Protein AF-U3LPI2-F1 (afdb_monomer)

Foldseek 3Di:
DPPCCCLPLVSLLVVLLVLLQPDALVCLVVSLVVSLVVLVVCCVVVSDDPVSSVVSNVSSVVSNVVSNVVNVD

pLDDT: mean 89.77, std 14.0, range [34.78, 97.5]

Sequence (73 aa):
MSINNARTIEGLREMIVTKASETTLADSQYDYGHVNGWLGALYWANEIDRTVMEELKNEAKAAFEQAVAALNK

Solvent-accessible surface area (backbone atoms only — not comparable to full-atom values): 4166 Å² total; per-residue (Å²): 132,84,74,81,45,66,82,41,73,67,30,44,50,53,49,43,52,50,53,28,70,71,49,46,83,88,42,38,68,57,55,54,48,51,51,51,52,50,47,50,50,37,36,76,69,67,75,41,53,71,66,58,40,53,52,52,48,53,53,42,51,54,43,40,53,51,37,50,59,61,73,75,109

Structure (mmCIF, N/CA/C/O backbone):
data_AF-U3LPI2-F1
#
_entry.id   AF-U3LPI2-F1
#
loop_
_atom_site.group_PDB
_atom_site.id
_atom_site.type_symbol
_atom_site.label_atom_id
_atom_site.label_alt_id
_atom_site.label_comp_id
_atom_site.label_asym_id
_atom_site.label_entity_id
_atom_site.label_seq_id
_atom_site.pdbx_PDB_ins_code
_atom_site.Cartn_x
_atom_site.Cartn_y
_atom_site.Cartn_z
_atom_site.occupancy
_atom_site.B_iso_or_equiv
_atom_site.auth_seq_id
_atom_site.auth_comp_id
_atom_site.auth_asym_id
_atom_site.auth_atom_id
_atom_site.pdbx_PDB_model_num
ATOM 1 N N . MET A 1 1 ? -15.480 -0.518 -21.959 1.00 34.78 1 MET A N 1
ATOM 2 C CA . MET A 1 1 ? -14.465 -1.407 -21.355 1.00 34.78 1 MET A CA 1
ATOM 3 C C . MET A 1 1 ? -13.635 -0.554 -20.423 1.00 34.78 1 MET A C 1
ATOM 5 O O . MET A 1 1 ? -13.012 0.376 -20.913 1.00 34.78 1 MET A O 1
ATOM 9 N N . SER A 1 2 ? -13.687 -0.799 -19.113 1.00 37.91 2 SER A N 1
ATOM 10 C CA . SER A 1 2 ? -12.721 -0.180 -18.203 1.00 37.91 2 SER A CA 1
ATOM 11 C C . SER A 1 2 ? -11.385 -0.867 -18.461 1.00 37.91 2 SER A C 1
ATOM 13 O O . SER A 1 2 ? -11.256 -2.072 -18.238 1.00 37.91 2 SER A O 1
ATOM 15 N N . ILE A 1 3 ? -10.442 -0.143 -19.060 1.00 43.75 3 ILE A N 1
ATOM 16 C CA . ILE A 1 3 ? -9.047 -0.571 -19.104 1.00 43.75 3 ILE A CA 1
ATOM 17 C C . ILE A 1 3 ? -8.643 -0.668 -17.638 1.00 43.75 3 ILE A C 1
ATOM 19 O O . ILE A 1 3 ? -8.775 0.302 -16.900 1.00 43.75 3 ILE A O 1
ATOM 23 N N . ASN A 1 4 ? -8.258 -1.859 -17.192 1.00 47.06 4 ASN A N 1
ATOM 24 C CA . ASN A 1 4 ? -7.802 -2.062 -15.828 1.00 47.06 4 ASN A CA 1
ATOM 25 C C . ASN A 1 4 ? -6.503 -1.251 -15.659 1.00 47.06 4 ASN A C 1
ATOM 27 O O . ASN A 1 4 ? -5.424 -1.720 -16.018 1.00 47.06 4 ASN A O 1
ATOM 31 N N . ASN A 1 5 ? -6.631 -0.001 -15.200 1.00 54.12 5 ASN A N 1
ATOM 32 C CA . ASN A 1 5 ? -5.556 0.989 -15.083 1.00 54.12 5 ASN A CA 1
ATOM 33 C C . ASN A 1 5 ? -4.525 0.620 -14.009 1.00 54.12 5 ASN A C 1
ATOM 35 O O . ASN A 1 5 ? -3.556 1.342 -13.834 1.00 54.12 5 ASN A O 1
ATOM 39 N N . ALA A 1 6 ? -4.669 -0.524 -13.334 1.00 58.06 6 ALA A N 1
ATOM 40 C CA . ALA A 1 6 ? -3.794 -1.004 -12.266 1.00 58.06 6 ALA A CA 1
ATOM 41 C C . ALA A 1 6 ? -2.30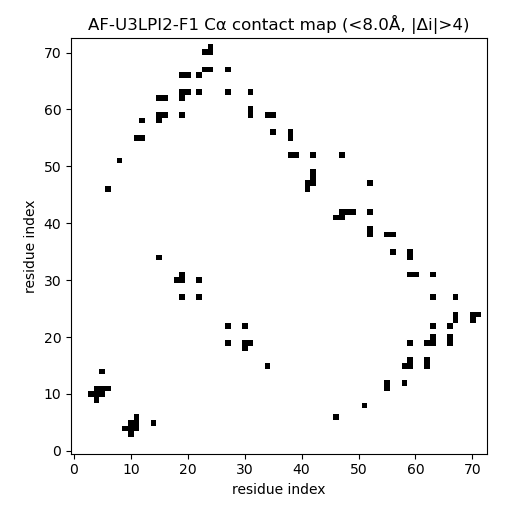3 -1.161 -12.644 1.00 58.06 6 ALA A C 1
ATOM 43 O O . ALA A 1 6 ? -1.510 -1.540 -11.793 1.00 58.06 6 ALA A O 1
ATOM 44 N N . ARG A 1 7 ? -1.902 -0.914 -13.900 1.00 68.31 7 ARG A N 1
ATOM 45 C CA . ARG A 1 7 ? -0.490 -0.866 -14.322 1.00 68.31 7 ARG A CA 1
ATOM 46 C C . ARG A 1 7 ? 0.057 0.546 -14.550 1.00 68.31 7 ARG A C 1
ATOM 48 O O . ARG A 1 7 ? 1.240 0.684 -14.832 1.00 68.31 7 ARG A O 1
ATOM 55 N N . THR A 1 8 ? -0.762 1.591 -14.453 1.00 87.38 8 THR A N 1
ATOM 56 C CA . THR A 1 8 ? -0.273 2.976 -14.424 1.00 87.38 8 THR A CA 1
ATOM 57 C C . THR A 1 8 ? -0.067 3.407 -12.979 1.00 87.38 8 THR A C 1
ATOM 59 O O . THR A 1 8 ? -0.773 2.935 -12.093 1.00 87.38 8 THR A O 1
ATOM 62 N N . ILE A 1 9 ? 0.857 4.340 -12.730 1.00 89.25 9 ILE A N 1
ATOM 63 C CA . ILE A 1 9 ? 1.087 4.883 -11.379 1.00 89.25 9 ILE A CA 1
ATOM 64 C C . ILE A 1 9 ? -0.223 5.415 -10.777 1.00 89.25 9 ILE A C 1
ATOM 66 O O . ILE A 1 9 ? -0.512 5.156 -9.614 1.00 89.25 9 ILE A O 1
ATOM 70 N N . GLU A 1 10 ? -1.055 6.096 -11.570 1.00 90.75 10 GLU A N 1
ATOM 71 C CA . GLU A 1 10 ? -2.369 6.573 -11.123 1.00 90.75 10 GLU A CA 1
ATOM 72 C C . GLU A 1 10 ? -3.309 5.430 -10.726 1.00 90.75 10 GLU A C 1
ATOM 74 O O . GLU A 1 10 ? -3.922 5.495 -9.665 1.00 90.75 10 GLU A O 1
ATOM 79 N N . GLY A 1 11 ? -3.373 4.342 -11.499 1.00 90.50 11 GLY A N 1
ATOM 80 C CA . GLY A 1 11 ? -4.194 3.193 -11.117 1.00 90.50 11 GLY A CA 1
ATOM 81 C C . GLY A 1 11 ? -3.657 2.446 -9.893 1.00 90.50 11 GLY A C 1
ATOM 82 O O . GLY A 1 11 ? -4.447 1.914 -9.114 1.00 90.50 11 GLY A O 1
ATOM 83 N N . LEU A 1 12 ? -2.335 2.447 -9.666 1.00 92.62 12 LEU A N 1
ATOM 84 C CA . LEU A 1 12 ? -1.750 1.950 -8.414 1.00 92.62 12 LEU A CA 1
ATOM 85 C C . LEU A 1 12 ? -2.244 2.787 -7.222 1.00 92.62 12 LEU A C 1
ATOM 87 O O . LEU A 1 12 ? -2.657 2.220 -6.210 1.00 92.62 12 LEU A O 1
ATOM 91 N N . ARG A 1 13 ? -2.266 4.122 -7.356 1.00 94.88 13 ARG A N 1
ATOM 92 C CA . ARG A 1 13 ? -2.788 5.040 -6.327 1.00 94.88 13 ARG A CA 1
ATOM 93 C C . ARG A 1 13 ? -4.271 4.825 -6.053 1.00 94.88 13 ARG A C 1
ATOM 95 O O . ARG A 1 13 ? -4.664 4.700 -4.895 1.00 94.88 13 ARG A O 1
ATOM 102 N N . GLU A 1 14 ? -5.092 4.732 -7.096 1.00 93.12 14 GLU A N 1
ATOM 103 C CA . GLU A 1 14 ? -6.527 4.454 -6.956 1.00 93.12 14 GLU A CA 1
ATOM 104 C C . GLU A 1 14 ? -6.773 3.139 -6.211 1.00 93.12 14 GLU A C 1
ATOM 106 O O . GLU A 1 14 ? -7.632 3.062 -5.328 1.00 93.12 14 GLU A O 1
ATOM 111 N N . MET A 1 15 ? -5.987 2.105 -6.516 1.00 91.94 15 MET A N 1
ATOM 112 C CA . MET A 1 15 ? -6.119 0.809 -5.864 1.00 91.94 15 MET A CA 1
ATOM 113 C C . MET A 1 15 ? -5.686 0.852 -4.390 1.00 91.94 15 MET A C 1
ATOM 115 O O . MET A 1 15 ? -6.348 0.241 -3.552 1.00 91.94 15 MET A O 1
ATOM 119 N N . ILE A 1 16 ? -4.627 1.598 -4.054 1.00 95.25 16 ILE A N 1
ATOM 120 C CA . ILE A 1 16 ? -4.225 1.861 -2.663 1.00 95.25 16 ILE A CA 1
ATOM 121 C C . ILE A 1 16 ? -5.377 2.509 -1.890 1.00 95.25 16 ILE A C 1
ATOM 123 O O . ILE A 1 16 ? -5.752 2.015 -0.827 1.00 95.25 16 ILE A O 1
ATOM 127 N N . VAL A 1 17 ? -5.960 3.582 -2.434 1.00 94.25 17 VAL A N 1
ATOM 128 C CA . VAL A 1 17 ? -7.079 4.300 -1.803 1.00 94.25 17 VAL A CA 1
ATOM 129 C C . VAL A 1 17 ? -8.284 3.381 -1.629 1.00 94.25 17 VAL A C 1
ATOM 131 O O . VAL A 1 17 ? -8.867 3.337 -0.548 1.00 94.25 17 VAL A O 1
ATOM 134 N N . THR A 1 18 ? -8.619 2.604 -2.659 1.00 93.81 18 THR A N 1
ATOM 135 C CA . THR A 1 18 ? -9.723 1.636 -2.616 1.00 93.81 18 THR A CA 1
ATOM 136 C C . THR A 1 18 ? -9.499 0.621 -1.497 1.00 93.81 18 THR A C 1
ATOM 138 O O . THR A 1 18 ? -10.352 0.481 -0.624 1.00 93.81 1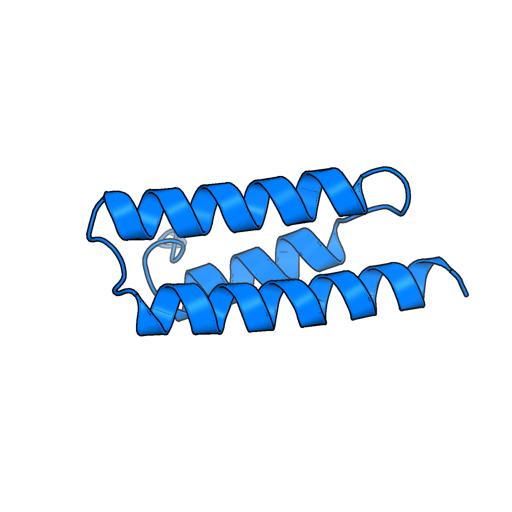8 THR A O 1
ATOM 141 N N . LYS A 1 19 ? -8.318 -0.010 -1.441 1.00 94.06 19 LYS A N 1
ATOM 142 C CA . LYS A 1 19 ? -7.984 -0.993 -0.401 1.00 94.06 19 LYS A CA 1
ATOM 143 C C . LYS A 1 19 ? -8.005 -0.403 1.003 1.00 94.06 19 LYS A C 1
ATOM 145 O O . LYS A 1 19 ? -8.569 -1.015 1.901 1.00 94.06 19 LYS A O 1
ATOM 150 N N . ALA A 1 20 ? -7.455 0.793 1.187 1.00 94.75 20 ALA A N 1
ATOM 151 C CA . ALA A 1 20 ? -7.521 1.480 2.470 1.00 94.75 20 ALA A CA 1
ATOM 152 C C . ALA A 1 20 ? -8.968 1.828 2.863 1.00 94.75 20 ALA A C 1
ATOM 154 O O . ALA A 1 20 ? -9.310 1.752 4.035 1.00 94.75 20 ALA A O 1
ATOM 155 N N . SER A 1 21 ? -9.833 2.181 1.907 1.00 93.81 21 SER A N 1
ATOM 156 C CA . SER A 1 21 ? -11.237 2.514 2.185 1.00 93.81 21 SER A CA 1
ATOM 157 C C . SER A 1 21 ? -12.111 1.301 2.526 1.00 93.81 21 SER A C 1
ATOM 159 O O . SER A 1 21 ? -13.075 1.434 3.276 1.00 93.81 21 SER A O 1
ATOM 161 N N . GLU A 1 22 ? -11.771 0.127 1.990 1.00 93.62 22 GLU A N 1
ATOM 162 C CA . GLU A 1 22 ? -12.484 -1.137 2.215 1.00 93.62 22 GLU A CA 1
ATOM 163 C C . GLU A 1 22 ? -11.984 -1.886 3.460 1.00 93.62 22 GLU A C 1
ATOM 165 O O . GLU A 1 22 ? -12.598 -2.870 3.874 1.00 93.62 22 GLU A O 1
ATOM 170 N N . THR A 1 23 ? -10.877 -1.432 4.055 1.00 94.69 23 THR A N 1
ATOM 171 C CA . THR A 1 23 ? -10.255 -2.091 5.203 1.00 94.69 23 THR A CA 1
ATOM 172 C C . THR A 1 23 ? -11.158 -2.054 6.434 1.00 94.69 23 THR A C 1
ATOM 174 O O . THR A 1 23 ? -11.906 -1.105 6.672 1.00 94.69 23 THR A O 1
ATOM 177 N N . THR A 1 24 ? -11.011 -3.055 7.296 1.00 94.38 24 THR A N 1
ATOM 178 C CA . THR A 1 24 ? -11.560 -3.031 8.658 1.00 94.38 24 THR A CA 1
ATOM 179 C C . THR A 1 24 ? -10.441 -2.870 9.688 1.00 94.38 24 THR A C 1
ATOM 181 O O . THR A 1 24 ? -9.259 -2.970 9.352 1.00 94.38 24 THR A O 1
ATOM 184 N N . LEU A 1 25 ? -10.782 -2.654 10.966 1.00 91.31 25 LEU A N 1
ATOM 185 C CA . LEU A 1 25 ? -9.778 -2.651 12.040 1.00 91.31 25 LEU A CA 1
ATOM 186 C C . LEU A 1 25 ? -9.045 -3.994 12.137 1.00 91.31 25 LEU A C 1
ATOM 188 O O . LEU A 1 25 ? -7.827 -4.004 12.306 1.00 91.31 25 LEU A O 1
ATOM 192 N N . ALA A 1 26 ? -9.776 -5.103 11.996 1.00 93.31 26 ALA A N 1
ATOM 193 C CA . ALA A 1 26 ? -9.217 -6.450 12.063 1.00 93.31 26 ALA A CA 1
ATOM 194 C C . ALA A 1 26 ? -8.291 -6.754 10.874 1.00 93.31 26 ALA A C 1
ATOM 196 O O . ALA A 1 26 ? -7.267 -7.411 11.052 1.00 93.31 26 ALA A O 1
ATOM 197 N N . ASP A 1 27 ? -8.624 -6.233 9.692 1.00 93.75 27 ASP A N 1
ATOM 198 C CA . ASP A 1 27 ? -7.930 -6.567 8.444 1.00 93.75 27 ASP A CA 1
ATOM 199 C C . ASP A 1 27 ? -6.827 -5.562 8.069 1.00 93.75 27 ASP A C 1
ATOM 201 O O . ASP A 1 27 ? -5.937 -5.889 7.289 1.00 93.75 27 ASP A O 1
ATOM 205 N N . SER A 1 28 ? -6.810 -4.369 8.678 1.00 90.94 28 SER A N 1
ATOM 206 C CA . SER A 1 28 ? -5.906 -3.255 8.329 1.00 90.94 28 SER A CA 1
ATOM 207 C C . SER A 1 28 ? -4.433 -3.619 8.190 1.00 90.94 28 SER A C 1
ATOM 209 O O . SER A 1 28 ? -3.774 -3.213 7.232 1.00 90.94 28 SER A O 1
ATOM 211 N N . GLN A 1 29 ? -3.901 -4.415 9.116 1.00 92.06 29 GLN A N 1
ATOM 212 C CA . GLN A 1 29 ? -2.509 -4.847 9.053 1.00 92.06 29 GLN A CA 1
ATOM 213 C C . GLN A 1 29 ? -2.261 -5.806 7.880 1.00 92.06 29 GLN A C 1
ATOM 215 O O . GLN A 1 29 ? -1.210 -5.731 7.236 1.00 92.06 29 GLN A O 1
ATOM 220 N N . TYR A 1 30 ? -3.212 -6.700 7.602 1.00 94.94 30 TYR A N 1
ATOM 221 C CA . TYR A 1 30 ? -3.131 -7.650 6.497 1.00 94.94 30 TYR A CA 1
ATOM 222 C C . TYR A 1 30 ? -3.239 -6.936 5.147 1.00 94.94 30 TYR A C 1
ATOM 224 O O . TYR A 1 30 ? -2.38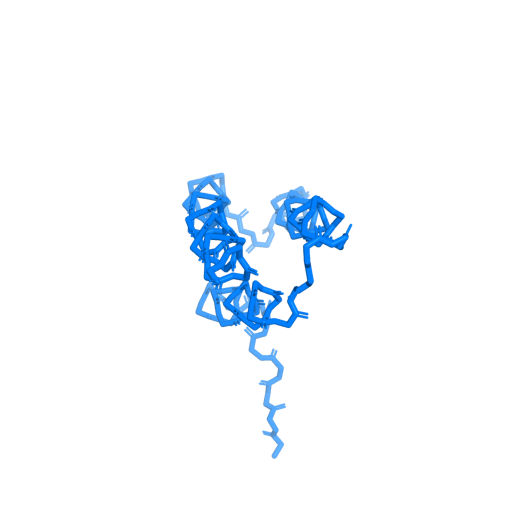5 -7.141 4.285 1.00 94.94 30 TYR A O 1
ATOM 232 N N . ASP A 1 31 ? -4.217 -6.046 4.990 1.00 94.19 31 ASP A N 1
ATOM 233 C CA . ASP A 1 31 ? -4.451 -5.303 3.751 1.00 94.19 31 ASP A CA 1
ATOM 234 C C . ASP A 1 31 ? -3.283 -4.366 3.422 1.00 94.19 31 ASP A C 1
ATOM 236 O O . ASP A 1 31 ? -2.796 -4.341 2.287 1.00 94.19 31 ASP A O 1
ATOM 240 N N . TYR A 1 32 ? -2.742 -3.667 4.425 1.00 95.56 32 TYR A N 1
ATOM 241 C CA . TYR A 1 32 ? -1.535 -2.860 4.250 1.00 95.56 32 TYR A CA 1
ATOM 242 C C . TYR A 1 32 ? -0.317 -3.720 3.876 1.00 95.56 32 TYR A C 1
ATOM 244 O O . TYR A 1 32 ? 0.472 -3.360 2.995 1.00 95.56 32 TYR A O 1
ATOM 252 N N . GLY A 1 33 ? -0.159 -4.885 4.512 1.00 96.00 33 GLY A N 1
ATOM 253 C CA . GLY A 1 33 ? 0.881 -5.853 4.165 1.00 96.00 33 GLY A CA 1
ATOM 254 C C . GLY A 1 33 ? 0.757 -6.354 2.723 1.00 96.00 33 GLY A C 1
ATOM 255 O O . GLY A 1 33 ? 1.757 -6.415 2.004 1.00 96.00 33 GLY A O 1
ATOM 256 N N . HIS A 1 34 ? -0.467 -6.643 2.278 1.00 94.69 34 HIS A N 1
ATOM 257 C CA . HIS A 1 34 ? -0.767 -7.074 0.916 1.00 94.69 34 HIS A CA 1
ATOM 258 C C . HIS A 1 34 ? -0.374 -6.008 -0.113 1.00 94.69 34 HIS A C 1
ATOM 260 O O . HIS A 1 34 ? 0.337 -6.314 -1.071 1.00 94.69 34 HIS A O 1
ATOM 266 N N . VAL A 1 35 ? -0.766 -4.749 0.112 1.00 95.44 35 VAL A N 1
ATOM 267 C CA . VAL A 1 35 ? -0.405 -3.622 -0.763 1.00 95.44 35 VAL A CA 1
ATOM 268 C C . VAL A 1 35 ? 1.114 -3.455 -0.850 1.00 95.44 35 VAL A C 1
ATOM 270 O O . VAL A 1 35 ? 1.659 -3.363 -1.949 1.00 95.44 35 VAL A O 1
ATOM 273 N N . ASN A 1 36 ? 1.826 -3.496 0.280 1.00 96.38 36 ASN A N 1
ATOM 274 C CA . ASN A 1 36 ? 3.288 -3.390 0.286 1.00 96.38 36 ASN A CA 1
ATOM 275 C C . ASN A 1 36 ? 3.978 -4.542 -0.451 1.00 96.38 36 ASN A C 1
ATOM 277 O O . ASN A 1 36 ? 4.954 -4.317 -1.172 1.00 96.38 36 ASN A O 1
ATOM 281 N N . GLY A 1 37 ? 3.484 -5.770 -0.270 1.00 95.38 37 GLY A N 1
ATOM 282 C CA . GLY A 1 37 ? 3.988 -6.947 -0.973 1.00 95.38 37 GLY A CA 1
ATOM 283 C C . GLY A 1 37 ? 3.781 -6.839 -2.482 1.00 95.38 37 GLY A C 1
ATOM 284 O O . GLY A 1 37 ? 4.703 -7.101 -3.253 1.00 95.38 37 GLY A O 1
ATOM 285 N N . TRP A 1 38 ? 2.604 -6.380 -2.903 1.00 94.88 38 TRP A N 1
ATOM 286 C CA . TRP A 1 38 ? 2.282 -6.159 -4.308 1.00 94.88 38 TRP A CA 1
ATOM 287 C C . TRP A 1 38 ? 3.148 -5.069 -4.954 1.00 94.88 38 TRP A C 1
ATOM 289 O O . TRP A 1 38 ? 3.736 -5.317 -6.005 1.00 94.88 38 TRP A O 1
ATOM 299 N N . LEU A 1 39 ? 3.324 -3.911 -4.306 1.00 95.31 39 LEU A N 1
ATOM 300 C CA . LEU A 1 39 ? 4.231 -2.858 -4.788 1.00 95.31 39 LEU A CA 1
ATOM 301 C C . LEU A 1 39 ? 5.678 -3.361 -4.902 1.00 95.31 39 LEU A C 1
ATOM 303 O O . LEU A 1 39 ? 6.371 -3.064 -5.874 1.00 95.31 39 LEU A O 1
ATOM 307 N N . GLY A 1 40 ? 6.127 -4.170 -3.936 1.00 96.12 40 GLY A N 1
ATOM 308 C CA . GLY A 1 40 ? 7.429 -4.831 -4.001 1.00 96.12 40 GLY A CA 1
ATOM 309 C C . GLY A 1 40 ? 7.548 -5.784 -5.192 1.00 96.12 40 GLY A C 1
ATOM 310 O O . GLY A 1 40 ? 8.570 -5.785 -5.872 1.00 96.12 40 GLY A O 1
ATOM 311 N N . ALA A 1 41 ? 6.506 -6.568 -5.479 1.00 95.19 41 ALA A N 1
ATOM 312 C CA . ALA A 1 41 ? 6.484 -7.469 -6.628 1.00 95.19 41 ALA A CA 1
ATOM 313 C C . ALA A 1 41 ? 6.554 -6.710 -7.963 1.00 95.19 41 ALA A C 1
ATOM 315 O O . ALA A 1 41 ? 7.293 -7.127 -8.851 1.00 95.19 41 ALA A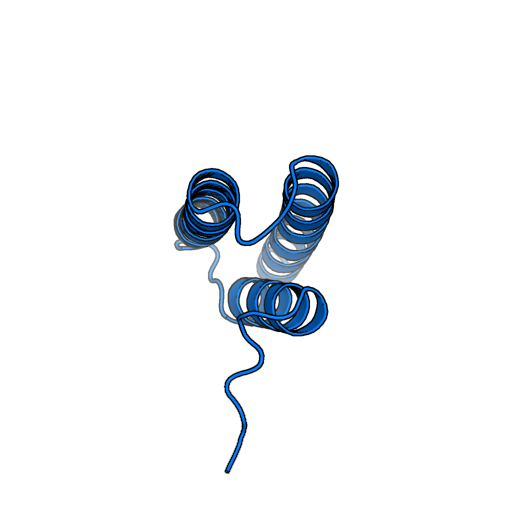 O 1
ATOM 316 N N . LEU A 1 42 ? 5.851 -5.579 -8.089 1.00 94.00 42 LEU A N 1
ATOM 317 C CA . LEU A 1 42 ? 5.920 -4.720 -9.278 1.00 94.00 42 LEU A CA 1
ATOM 318 C C . LEU A 1 42 ? 7.324 -4.146 -9.492 1.00 94.00 42 LEU A C 1
ATOM 320 O O . LEU A 1 42 ? 7.826 -4.153 -10.616 1.00 94.00 42 LEU A O 1
ATOM 324 N N . TYR A 1 43 ? 7.985 -3.708 -8.417 1.00 94.50 43 TYR A N 1
ATOM 325 C CA . TYR A 1 43 ? 9.377 -3.266 -8.480 1.00 94.50 43 TYR A CA 1
ATOM 326 C C . TYR A 1 43 ? 10.314 -4.392 -8.941 1.00 94.50 43 TYR A C 1
ATOM 328 O O . TYR A 1 43 ? 11.087 -4.209 -9.878 1.00 94.50 43 TYR A O 1
ATOM 336 N N . TRP A 1 44 ? 10.218 -5.583 -8.340 1.00 95.31 44 TRP A N 1
ATOM 337 C CA . TRP A 1 44 ? 11.046 -6.732 -8.731 1.00 95.31 44 TRP A CA 1
ATOM 338 C C . TRP A 1 44 ? 10.764 -7.233 -10.154 1.00 95.31 44 TRP A C 1
ATOM 340 O O . TRP A 1 44 ? 11.651 -7.803 -10.788 1.00 95.31 44 TRP A O 1
ATOM 350 N N . ALA A 1 45 ? 9.558 -6.997 -10.670 1.00 93.88 45 ALA A N 1
ATOM 351 C CA . ALA A 1 45 ? 9.190 -7.259 -12.058 1.00 93.88 45 ALA A CA 1
ATOM 352 C C . ALA A 1 45 ? 9.667 -6.167 -13.043 1.00 93.88 45 ALA A C 1
ATOM 354 O O . ALA A 1 45 ? 9.493 -6.335 -14.246 1.00 93.88 45 ALA A O 1
ATOM 355 N N . ASN A 1 46 ? 10.305 -5.090 -12.564 1.00 93.19 46 ASN A N 1
ATOM 356 C CA . ASN A 1 46 ? 10.696 -3.900 -13.335 1.00 93.19 46 ASN A CA 1
ATOM 357 C C . ASN A 1 46 ? 9.514 -3.138 -13.970 1.00 93.19 46 ASN A C 1
ATOM 359 O O . ASN A 1 46 ? 9.692 -2.449 -14.971 1.00 93.19 46 ASN A O 1
ATOM 363 N N . GLU A 1 47 ? 8.314 -3.248 -13.396 1.00 91.50 47 GLU A N 1
ATOM 364 C CA . GLU A 1 47 ? 7.122 -2.512 -13.852 1.00 91.50 47 GLU A CA 1
ATOM 365 C C . GLU A 1 47 ? 7.099 -1.073 -13.305 1.00 91.50 47 GLU A C 1
ATOM 367 O O . GLU A 1 47 ? 6.539 -0.171 -13.922 1.00 91.50 47 GLU A O 1
ATOM 372 N N . ILE A 1 48 ? 7.732 -0.849 -12.149 1.00 93.12 48 ILE A N 1
ATOM 373 C CA . ILE A 1 48 ? 7.946 0.468 -11.539 1.00 93.12 48 ILE A CA 1
ATOM 374 C C . ILE A 1 48 ? 9.387 0.581 -11.043 1.00 93.12 48 ILE A C 1
ATOM 376 O O . ILE A 1 48 ? 10.007 -0.419 -10.674 1.00 93.12 48 ILE A O 1
ATOM 380 N N . ASP A 1 49 ? 9.925 1.799 -11.000 1.00 95.19 49 ASP A N 1
ATOM 381 C CA . ASP A 1 49 ? 11.238 2.037 -10.410 1.00 95.19 49 ASP A CA 1
ATOM 382 C C . ASP A 1 49 ? 11.179 2.130 -8.875 1.00 95.19 49 ASP A C 1
ATOM 384 O O . ASP A 1 49 ? 10.117 2.146 -8.243 1.00 95.19 49 ASP A O 1
ATOM 388 N N . ARG A 1 50 ? 12.362 2.169 -8.255 1.00 95.25 50 ARG A N 1
ATOM 389 C CA . ARG A 1 50 ? 12.492 2.227 -6.796 1.00 95.25 50 ARG A CA 1
ATOM 390 C C . ARG A 1 50 ? 11.879 3.497 -6.203 1.00 95.25 50 ARG A C 1
ATOM 392 O O . ARG A 1 50 ? 11.312 3.421 -5.119 1.00 95.25 50 ARG A O 1
ATOM 399 N N . THR A 1 51 ? 12.017 4.637 -6.873 1.00 96.94 51 THR A N 1
ATOM 400 C CA . THR A 1 51 ? 11.486 5.919 -6.395 1.00 96.94 51 THR A CA 1
ATOM 401 C C . THR A 1 51 ? 9.966 5.857 -6.353 1.00 96.94 51 THR A C 1
ATOM 403 O O . THR A 1 51 ? 9.378 6.107 -5.305 1.00 96.94 51 THR A O 1
ATOM 406 N N . VAL A 1 52 ? 9.344 5.397 -7.441 1.00 95.06 52 VAL A N 1
ATOM 407 C CA . VAL A 1 52 ? 7.891 5.210 -7.538 1.00 95.06 52 VAL A CA 1
ATOM 408 C C . VAL A 1 52 ? 7.388 4.209 -6.497 1.00 95.06 52 VAL A C 1
ATOM 410 O O . VAL A 1 52 ? 6.378 4.458 -5.842 1.00 95.06 52 VAL A O 1
ATOM 413 N N . MET A 1 53 ? 8.091 3.091 -6.287 1.00 96.25 53 MET A N 1
ATOM 414 C CA . MET A 1 53 ? 7.715 2.120 -5.253 1.00 96.25 53 MET A CA 1
ATOM 415 C C . MET A 1 53 ? 7.705 2.755 -3.853 1.00 96.25 53 MET A C 1
ATOM 417 O O . MET A 1 53 ? 6.759 2.543 -3.097 1.00 96.25 53 MET A O 1
ATOM 421 N N . GLU A 1 54 ? 8.746 3.503 -3.484 1.00 97.00 54 GLU A N 1
ATOM 422 C CA . GLU A 1 54 ? 8.831 4.141 -2.164 1.00 97.00 54 GLU A CA 1
ATOM 423 C C . GLU A 1 54 ? 7.789 5.260 -1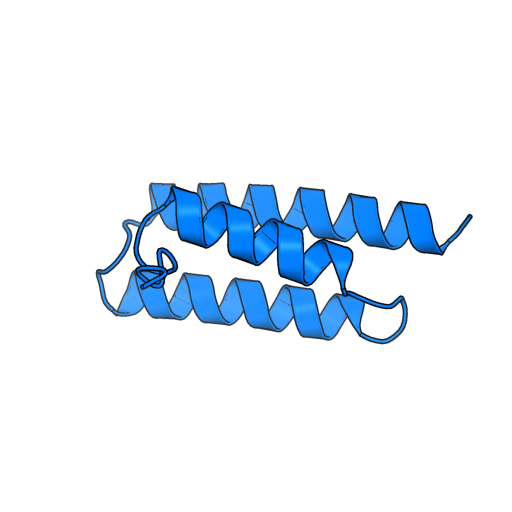.996 1.00 97.00 54 GLU A C 1
ATOM 425 O O . GLU A 1 54 ? 7.176 5.368 -0.932 1.00 97.00 54 GLU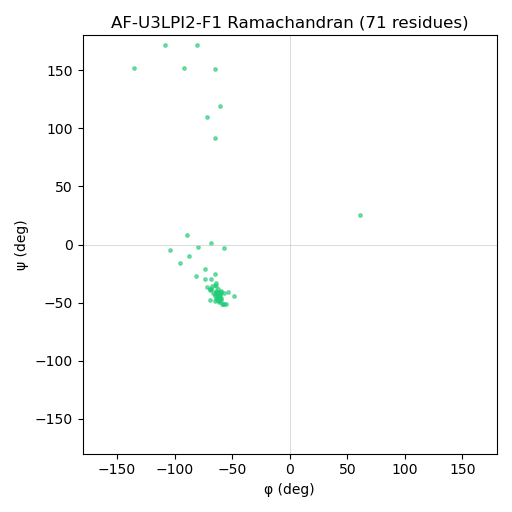 A O 1
ATOM 430 N N . GLU A 1 55 ? 7.520 6.050 -3.040 1.00 97.00 55 GLU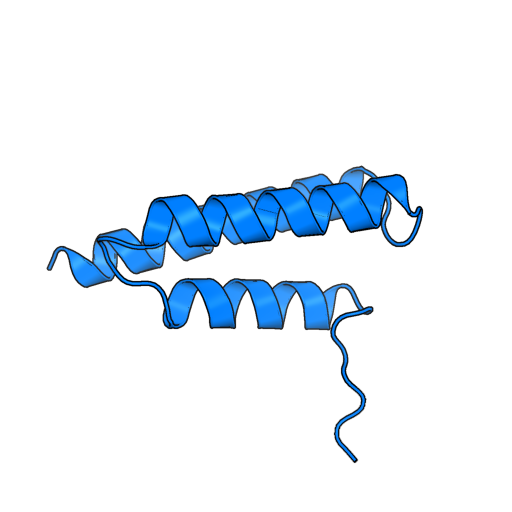 A N 1
ATOM 431 C CA . GLU A 1 55 ? 6.431 7.037 -3.046 1.00 97.00 55 GLU A CA 1
ATOM 432 C C . GLU A 1 55 ? 5.075 6.373 -2.779 1.00 97.00 55 GLU A C 1
ATOM 434 O O . GLU A 1 55 ? 4.372 6.751 -1.841 1.00 97.00 55 GLU A O 1
ATOM 439 N N . LEU A 1 56 ? 4.745 5.315 -3.524 1.00 96.75 56 LEU A N 1
ATOM 440 C CA . LEU A 1 56 ? 3.483 4.592 -3.369 1.00 96.75 56 LEU A CA 1
ATOM 441 C C . LEU A 1 56 ? 3.359 3.900 -2.007 1.00 96.75 56 LEU A C 1
ATOM 443 O O . LEU A 1 56 ? 2.267 3.855 -1.444 1.00 96.75 56 LEU A O 1
ATOM 447 N N . LYS A 1 57 ? 4.457 3.393 -1.431 1.00 97.25 57 LYS A N 1
ATOM 448 C CA . LYS A 1 57 ? 4.450 2.845 -0.064 1.00 97.25 57 LYS A CA 1
ATOM 449 C C . LYS A 1 57 ? 4.138 3.913 0.981 1.00 97.25 57 LYS A C 1
ATOM 451 O O . LYS A 1 57 ? 3.387 3.645 1.918 1.00 97.25 57 LYS A O 1
ATOM 456 N N . ASN A 1 58 ? 4.684 5.118 0.824 1.00 97.50 58 ASN A N 1
ATOM 457 C 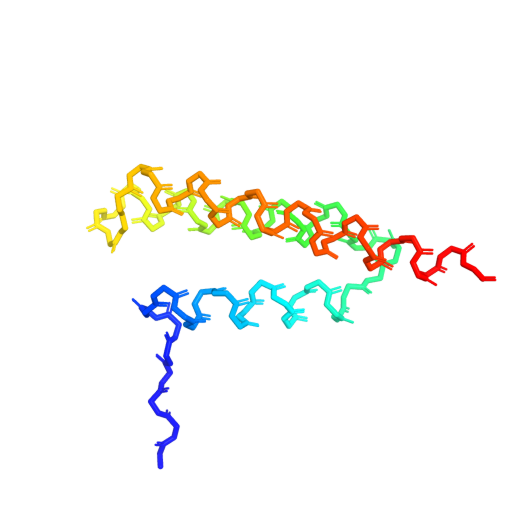CA . ASN A 1 58 ? 4.384 6.236 1.718 1.00 97.50 58 ASN A CA 1
ATOM 458 C C . ASN A 1 58 ? 2.923 6.683 1.588 1.00 97.50 58 ASN A C 1
ATOM 460 O O . ASN A 1 58 ? 2.261 6.906 2.603 1.00 97.50 58 ASN A O 1
ATOM 464 N N . GLU A 1 59 ? 2.402 6.756 0.361 1.00 97.12 59 GLU A N 1
ATOM 465 C CA . GLU A 1 59 ? 0.986 7.044 0.109 1.00 97.12 59 GLU A CA 1
ATOM 466 C C . GLU A 1 59 ? 0.077 5.963 0.717 1.00 97.12 59 GLU A C 1
ATOM 468 O O . GLU A 1 59 ? -0.892 6.288 1.405 1.00 97.12 59 GLU A O 1
ATOM 473 N N . ALA A 1 60 ? 0.427 4.681 0.560 1.00 96.94 60 ALA A N 1
ATOM 474 C CA . ALA A 1 60 ? -0.294 3.573 1.182 1.00 96.94 60 ALA A CA 1
ATOM 475 C C . ALA A 1 60 ? -0.293 3.677 2.705 1.00 96.94 60 ALA A C 1
ATOM 477 O O . ALA A 1 60 ? -1.350 3.577 3.325 1.00 96.94 60 ALA A O 1
ATOM 478 N N . LYS A 1 61 ? 0.863 3.944 3.317 1.00 96.75 61 LYS A N 1
ATOM 479 C CA . LYS A 1 61 ? 0.957 4.132 4.765 1.00 96.75 61 LYS A CA 1
ATOM 480 C C . LYS A 1 61 ? -0.005 5.219 5.246 1.00 96.75 61 LYS A C 1
ATOM 482 O O . LYS A 1 61 ? -0.795 4.968 6.152 1.00 96.75 61 LYS A O 1
ATOM 487 N N . ALA A 1 62 ? 0.027 6.392 4.614 1.00 97.19 62 ALA A N 1
ATOM 488 C CA . ALA A 1 62 ? -0.836 7.507 4.988 1.00 97.19 62 ALA A CA 1
ATOM 489 C C . ALA A 1 62 ? -2.328 7.162 4.836 1.00 97.19 62 ALA A C 1
ATOM 491 O O . ALA A 1 62 ? -3.120 7.463 5.728 1.00 97.19 62 ALA A O 1
ATOM 492 N N . ALA A 1 63 ? -2.712 6.497 3.741 1.00 96.62 63 ALA A N 1
ATOM 493 C CA . ALA A 1 63 ? -4.097 6.102 3.495 1.00 96.62 63 ALA A CA 1
ATOM 494 C C . ALA A 1 63 ? -4.616 5.108 4.551 1.00 96.62 63 ALA A C 1
ATOM 496 O O . ALA A 1 63 ? -5.702 5.298 5.098 1.00 96.62 63 ALA A O 1
ATOM 497 N N . PHE A 1 64 ? -3.828 4.082 4.889 1.00 96.31 64 PHE A N 1
ATOM 498 C CA . PHE A 1 64 ? -4.210 3.096 5.903 1.00 96.31 64 PHE A CA 1
ATOM 499 C C . PHE A 1 64 ? -4.227 3.685 7.321 1.00 96.31 64 PHE A C 1
ATOM 501 O O . PHE A 1 64 ? -5.146 3.392 8.084 1.00 96.31 64 PHE A O 1
ATOM 508 N N . GLU A 1 65 ? -3.276 4.555 7.678 1.00 95.94 65 GLU A N 1
ATOM 509 C CA . GLU A 1 65 ? -3.294 5.264 8.968 1.00 95.94 65 GLU A CA 1
ATOM 510 C C . GLU A 1 65 ? -4.553 6.132 9.115 1.00 95.94 65 GLU A C 1
ATOM 512 O O . GLU A 1 65 ? -5.195 6.122 10.168 1.00 95.94 65 GLU A O 1
ATOM 517 N N . GLN A 1 66 ? -4.954 6.836 8.051 1.00 95.69 66 GLN A N 1
ATOM 518 C CA . GLN A 1 66 ? -6.192 7.619 8.035 1.00 95.69 66 GLN A CA 1
ATOM 519 C C . GLN A 1 66 ? -7.440 6.738 8.162 1.00 95.69 66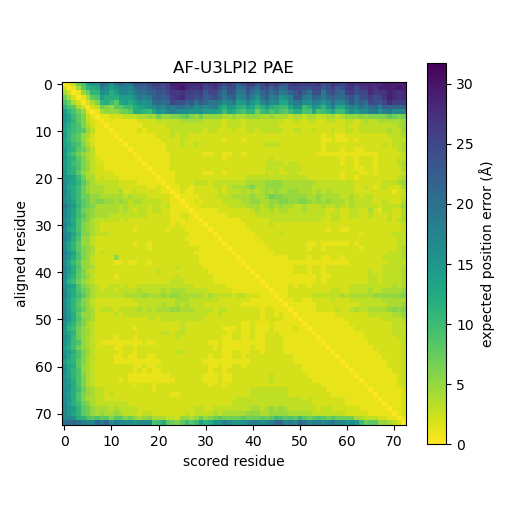 GLN A C 1
ATOM 521 O O . GLN A 1 66 ? -8.328 7.064 8.951 1.00 95.69 66 GLN A O 1
ATOM 526 N N . ALA A 1 67 ? -7.505 5.621 7.431 1.00 95.12 67 ALA A N 1
ATOM 527 C CA . ALA A 1 67 ? -8.631 4.692 7.494 1.00 95.12 67 ALA A CA 1
ATOM 528 C C . ALA A 1 67 ? -8.793 4.087 8.897 1.00 95.12 67 ALA A C 1
ATOM 530 O O . ALA A 1 67 ? -9.875 4.139 9.480 1.00 95.12 67 ALA A O 1
ATOM 531 N N . VAL A 1 68 ? -7.703 3.606 9.501 1.00 94.62 68 VAL A N 1
ATOM 532 C CA . VAL A 1 68 ? -7.712 3.061 10.869 1.00 94.62 68 VAL A CA 1
ATOM 533 C C . VAL A 1 68 ? -8.104 4.129 11.892 1.00 94.62 68 VAL A C 1
ATOM 535 O O . VAL A 1 68 ? -8.881 3.854 12.808 1.00 94.62 68 VAL A O 1
ATOM 538 N N . ALA A 1 69 ? -7.610 5.360 11.748 1.00 94.06 69 ALA A N 1
ATOM 539 C CA . ALA A 1 69 ? -8.003 6.461 12.623 1.00 94.06 69 ALA A CA 1
ATOM 540 C C . ALA A 1 69 ? -9.493 6.820 12.487 1.00 94.06 69 ALA A C 1
ATOM 542 O O . ALA A 1 69 ? -10.113 7.218 13.471 1.00 94.06 69 ALA A O 1
ATOM 543 N N . ALA A 1 70 ? -10.077 6.689 11.292 1.00 93.50 70 ALA A N 1
ATOM 544 C CA . ALA A 1 70 ? -11.502 6.914 11.063 1.00 93.50 70 ALA A CA 1
ATOM 545 C C . ALA A 1 70 ? -12.377 5.804 11.664 1.00 93.50 70 ALA A C 1
ATOM 547 O O . ALA A 1 70 ? -13.437 6.106 12.202 1.00 93.50 70 ALA A O 1
ATOM 548 N N . LEU A 1 71 ? -11.921 4.549 11.616 1.00 92.06 71 LEU A N 1
ATOM 549 C CA . LEU A 1 71 ? -12.639 3.393 12.162 1.00 92.06 71 LEU A CA 1
ATOM 550 C C . LEU A 1 71 ? -12.629 3.318 13.700 1.00 92.06 71 LEU A C 1
ATOM 552 O O . LEU A 1 71 ? -13.473 2.643 14.278 1.00 92.06 71 LEU A O 1
ATOM 556 N N . ASN A 1 72 ? -11.680 3.983 14.365 1.00 88.00 72 ASN A N 1
ATOM 557 C CA . ASN A 1 72 ? -11.568 4.029 15.831 1.00 88.00 72 ASN A CA 1
ATOM 558 C C . ASN A 1 72 ? -12.355 5.189 16.489 1.00 88.00 72 ASN A C 1
ATOM 560 O O . ASN A 1 72 ? -12.159 5.450 17.678 1.00 88.00 72 ASN A O 1
ATOM 564 N N . LYS A 1 73 ? -13.182 5.920 15.733 1.00 74.75 73 LYS A N 1
ATOM 565 C CA . LYS A 1 73 ? -14.023 7.026 16.228 1.00 74.75 73 LYS A CA 1
ATOM 566 C C . LYS A 1 73 ? -15.428 6.554 16.572 1.00 74.75 73 LYS A C 1
ATOM 568 O O . LYS A 1 73 ? -15.978 7.107 17.549 1.00 74.75 73 LYS A O 1
#

Radius of gyration: 12.46 Å; Cα contacts (8 Å, |Δi|>4): 57; chains: 1; bounding box: 27×15×38 Å

Mean predicted aligned error: 4.46 Å

Nearest PDB structures (foldseek):
  6cfk-assembly2_2t  TM=7.167E-01  e=6.569E-01  Thermus thermophilus HB8
  7v2p-assembly1_T  TM=7.163E-01  e=8.226E-01  Thermus thermophilus HB8
  8g2d-assembly2_2t  TM=7.110E-01  e=8.226E-01  Thermus thermophilus HB8
  5j4d-assembly1_CB  TM=7.090E-01  e=9.738E-01  Thermus thermophilus HB27
  7m4u-assembly1_t  TM=5.598E-01  e=1.615E+00  Acinetobacter baumannii AB0057

Secondary structure (DSSP, 8-state):
-----TTSHHHHHHHHHHHHHH--TTTHHHHHHHHHHHHHHHHHTTSS-HHHHHHHHHHHHHHHHHHHHHHT-